Protein AF-A0A951CX70-F1 (afdb_monomer_lite)

Sequence (133 aa):
LAADQRDGHPIRIAAEITNTDETYEAVASGIGICLLAAGNAPIFARGGLTMLPVSDLSPAELVLAWHERRCPPLLETFARFCEQIARDQGSINARAYRPGAHTPASARLPRFAQSSHGTVAALAGVEQSDRSP

Structure (mmCIF, N/CA/C/O backbone):
data_AF-A0A951CX70-F1
#
_entry.id   AF-A0A951CX70-F1
#
loop_
_atom_site.group_PDB
_atom_site.id
_atom_site.type_symbol
_atom_site.label_atom_id
_atom_site.label_alt_id
_atom_site.label_comp_id
_atom_site.label_asym_id
_atom_site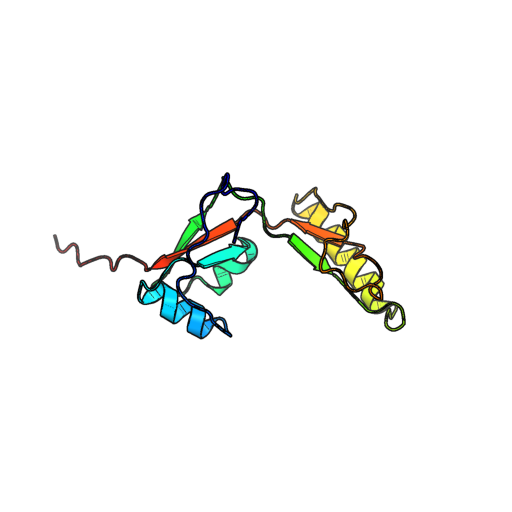.label_entity_id
_atom_site.label_seq_id
_atom_site.pdbx_PDB_ins_code
_atom_site.Cartn_x
_atom_site.Cartn_y
_atom_site.Cartn_z
_atom_site.occupancy
_atom_site.B_iso_or_equiv
_atom_site.auth_seq_id
_atom_site.auth_comp_id
_atom_site.auth_asym_id
_atom_site.auth_atom_id
_atom_site.pdbx_PDB_model_num
ATOM 1 N N . LEU A 1 1 ? -5.842 -8.729 1.049 1.00 76.25 1 LEU A N 1
ATOM 2 C CA . LEU A 1 1 ? -6.451 -8.868 2.398 1.00 76.25 1 LEU A CA 1
ATOM 3 C C . LEU A 1 1 ? -5.724 -9.896 3.285 1.00 76.25 1 LEU A C 1
ATOM 5 O O . LEU A 1 1 ? -6.330 -10.379 4.238 1.00 76.25 1 LEU A O 1
ATOM 9 N N . ALA A 1 2 ? -4.438 -10.189 3.016 1.00 80.81 2 ALA A N 1
ATOM 10 C CA . ALA A 1 2 ? -3.619 -11.096 3.830 1.00 80.81 2 ALA A CA 1
ATOM 11 C C . ALA A 1 2 ? -4.263 -12.473 4.080 1.00 80.81 2 ALA A C 1
ATOM 13 O O . ALA A 1 2 ? -4.373 -12.917 5.216 1.00 80.81 2 ALA A O 1
ATOM 14 N N . ALA A 1 3 ? -4.776 -13.113 3.023 1.00 82.31 3 ALA A N 1
ATOM 15 C CA . ALA A 1 3 ? -5.474 -14.392 3.163 1.00 82.31 3 ALA A CA 1
ATOM 16 C C . ALA A 1 3 ? -4.553 -15.483 3.738 1.00 82.31 3 ALA A C 1
ATOM 18 O O . ALA A 1 3 ? -4.984 -16.248 4.597 1.00 82.31 3 ALA A O 1
ATOM 19 N N . ASP A 1 4 ? -3.283 -15.488 3.326 1.00 82.31 4 ASP A N 1
ATOM 20 C CA . ASP A 1 4 ? -2.294 -16.483 3.750 1.00 82.31 4 ASP A CA 1
ATOM 21 C C . ASP A 1 4 ? -1.900 -16.337 5.230 1.00 82.31 4 ASP A C 1
ATOM 23 O O . ASP A 1 4 ? -1.538 -17.318 5.866 1.00 82.31 4 ASP A O 1
ATOM 27 N N . GLN A 1 5 ? -1.999 -15.129 5.797 1.00 86.44 5 GLN A N 1
ATOM 28 C CA . GLN A 1 5 ? -1.621 -14.808 7.182 1.00 86.44 5 GLN A CA 1
ATOM 29 C C . GLN A 1 5 ? -2.808 -14.861 8.157 1.00 86.44 5 GLN A C 1
ATOM 31 O O . GLN A 1 5 ? -2.710 -14.393 9.287 1.00 86.44 5 GLN A O 1
ATOM 36 N N . ARG A 1 6 ? -3.963 -15.376 7.721 1.00 84.38 6 ARG A N 1
ATOM 37 C CA . ARG A 1 6 ? -5.186 -15.421 8.535 1.00 84.38 6 ARG A CA 1
ATOM 38 C C . ARG A 1 6 ? -5.457 -16.773 9.183 1.00 84.38 6 ARG A C 1
ATOM 40 O O . ARG A 1 6 ? -6.456 -16.868 9.882 1.00 84.38 6 ARG A O 1
ATOM 47 N N . ASP A 1 7 ? -4.653 -17.812 8.962 1.00 86.62 7 ASP A N 1
ATOM 48 C CA . ASP A 1 7 ? -4.850 -19.149 9.559 1.00 86.62 7 ASP A CA 1
ATOM 49 C C . ASP A 1 7 ? -6.296 -19.682 9.435 1.00 86.62 7 ASP A C 1
ATOM 51 O O . ASP A 1 7 ? -6.858 -20.272 10.356 1.00 86.62 7 ASP A O 1
ATOM 55 N N . GLY A 1 8 ? -6.950 -19.415 8.299 1.00 85.75 8 GLY A N 1
ATOM 56 C CA . GLY A 1 8 ? -8.341 -19.812 8.047 1.00 85.75 8 GLY A CA 1
ATOM 57 C C . GLY A 1 8 ? -9.418 -18.891 8.638 1.00 85.75 8 GLY A C 1
ATOM 58 O O . GLY A 1 8 ? -10.605 -19.134 8.414 1.00 85.75 8 GLY A O 1
ATOM 59 N N . HIS A 1 9 ? -9.053 -17.810 9.335 1.00 87.19 9 HIS A N 1
ATOM 60 C CA . HIS A 1 9 ? -10.015 -16.818 9.816 1.00 87.19 9 HIS A CA 1
ATOM 61 C C . HIS A 1 9 ? -10.669 -16.072 8.640 1.00 87.19 9 HIS A C 1
ATOM 63 O O . HIS A 1 9 ? -9.965 -15.525 7.780 1.00 87.19 9 HIS A O 1
ATOM 69 N N . PRO A 1 10 ? -12.013 -15.984 8.603 1.00 85.75 10 PRO A N 1
ATOM 70 C CA . PRO A 1 10 ? -12.719 -15.385 7.482 1.00 85.75 10 PRO A CA 1
ATOM 71 C C . PRO A 1 10 ? -12.401 -13.893 7.340 1.00 85.75 10 PRO A C 1
ATOM 73 O O . PRO A 1 10 ? -12.227 -13.152 8.312 1.00 85.75 10 PRO A O 1
ATOM 76 N N . ILE A 1 11 ? -12.353 -13.442 6.089 1.00 87.62 11 ILE A N 1
ATOM 77 C CA . ILE A 1 11 ? -12.185 -12.033 5.745 1.00 87.62 11 ILE A CA 1
ATOM 78 C C . ILE A 1 11 ? -13.526 -11.321 5.942 1.00 87.62 11 ILE A C 1
ATOM 80 O O . ILE A 1 11 ? -14.560 -11.790 5.473 1.00 87.62 11 ILE A O 1
ATOM 84 N N . ARG A 1 12 ? -13.504 -10.158 6.599 1.00 89.56 12 ARG A N 1
ATOM 85 C CA . ARG A 1 12 ? -14.655 -9.251 6.690 1.00 89.56 12 ARG A CA 1
ATOM 86 C C . ARG A 1 12 ? -14.376 -8.024 5.832 1.00 89.56 12 ARG A C 1
ATOM 88 O O . ARG A 1 12 ? -13.412 -7.308 6.091 1.00 89.56 12 ARG A O 1
ATOM 95 N N . ILE A 1 13 ? -15.195 -7.817 4.807 1.00 91.50 13 ILE A N 1
ATOM 96 C CA . ILE A 1 13 ? -15.099 -6.663 3.909 1.00 91.50 13 ILE A CA 1
ATOM 97 C C . ILE A 1 13 ? -16.002 -5.566 4.472 1.00 91.50 13 ILE A C 1
ATOM 99 O O . ILE A 1 13 ? -17.193 -5.796 4.658 1.00 91.50 13 ILE A O 1
ATOM 103 N N . ALA A 1 14 ? -15.420 -4.408 4.783 1.00 91.19 14 ALA A N 1
ATOM 104 C CA . ALA A 1 14 ? -16.158 -3.266 5.322 1.00 91.19 14 ALA A CA 1
ATOM 105 C C . ALA A 1 14 ? -16.832 -2.437 4.217 1.00 91.19 14 ALA A C 1
ATOM 107 O O . ALA A 1 14 ? -17.979 -2.031 4.365 1.00 91.19 14 ALA A O 1
ATOM 108 N N . ALA A 1 15 ? -16.125 -2.218 3.107 1.00 90.38 15 ALA A N 1
ATOM 109 C CA . ALA A 1 15 ? -16.612 -1.499 1.938 1.00 90.38 15 ALA A CA 1
ATOM 110 C C . ALA A 1 15 ? -15.800 -1.892 0.696 1.00 90.38 15 ALA A C 1
ATOM 112 O O . ALA A 1 15 ? -14.655 -2.339 0.808 1.00 90.38 15 ALA A O 1
ATOM 113 N N . GLU A 1 16 ? -16.392 -1.690 -0.476 1.00 92.25 16 GLU A N 1
ATOM 114 C CA . GLU A 1 16 ? -15.693 -1.665 -1.759 1.00 92.25 16 GLU A CA 1
ATOM 115 C C . GLU A 1 16 ? -15.561 -0.204 -2.192 1.00 92.25 16 GLU A C 1
ATOM 117 O O . GLU A 1 16 ? -16.509 0.568 -2.065 1.00 92.25 16 GLU A O 1
ATOM 122 N N . ILE A 1 17 ? -14.368 0.187 -2.634 1.00 88.12 17 ILE A N 1
ATOM 123 C CA . ILE A 1 17 ? -13.999 1.588 -2.839 1.00 88.12 17 ILE A CA 1
ATOM 124 C C . ILE A 1 17 ? -13.206 1.720 -4.130 1.00 88.12 17 ILE A C 1
ATOM 126 O O . ILE A 1 17 ? -12.404 0.843 -4.454 1.00 88.12 17 ILE A O 1
ATOM 130 N N . THR A 1 18 ? -13.423 2.808 -4.867 1.00 88.62 18 THR A N 1
ATOM 131 C CA . THR A 1 18 ? -12.891 2.942 -6.233 1.00 88.62 18 THR A CA 1
ATOM 132 C C . THR A 1 18 ? -11.678 3.855 -6.327 1.00 88.62 18 THR A C 1
ATOM 134 O O . THR A 1 18 ? -10.920 3.777 -7.296 1.00 88.62 18 THR A O 1
ATOM 137 N N . ASN A 1 19 ? -11.470 4.713 -5.329 1.00 86.81 19 ASN A N 1
ATOM 138 C CA . ASN A 1 19 ? -10.380 5.676 -5.331 1.00 86.81 19 ASN A CA 1
ATOM 139 C C . ASN A 1 19 ? -9.850 6.000 -3.923 1.00 86.81 19 ASN A C 1
ATOM 141 O O . ASN A 1 19 ? -10.392 5.595 -2.891 1.00 86.81 19 ASN A O 1
ATOM 145 N N . THR A 1 20 ? -8.734 6.727 -3.905 1.00 85.19 20 THR A N 1
ATOM 146 C CA . THR A 1 20 ? -8.005 7.114 -2.693 1.00 85.19 20 THR A CA 1
ATOM 147 C C . THR A 1 20 ? -8.805 8.041 -1.781 1.00 85.19 20 THR A C 1
ATOM 149 O O . THR A 1 20 ? -8.729 7.885 -0.564 1.00 85.19 20 THR A O 1
ATOM 152 N N . ASP A 1 21 ? -9.574 8.981 -2.333 1.00 88.88 21 ASP A N 1
ATOM 153 C CA . ASP A 1 21 ? -10.329 9.943 -1.524 1.00 88.88 21 ASP A CA 1
ATOM 154 C C . ASP A 1 21 ? -11.505 9.255 -0.823 1.00 88.88 21 ASP A C 1
ATOM 156 O O . ASP A 1 21 ? -11.664 9.402 0.384 1.00 88.88 21 ASP A O 1
ATOM 160 N N . GLU A 1 22 ? -12.240 8.388 -1.522 1.00 90.38 22 GLU A N 1
ATOM 161 C CA . GLU A 1 22 ? -13.265 7.543 -0.900 1.00 90.38 22 GLU A CA 1
ATOM 162 C C . GLU A 1 22 ? -12.670 6.615 0.172 1.00 90.38 22 GLU A C 1
ATOM 164 O O . GLU A 1 22 ? -13.285 6.390 1.213 1.00 90.38 22 GLU A O 1
ATOM 169 N N . THR A 1 23 ? -11.459 6.089 -0.058 1.00 89.81 23 THR A N 1
ATOM 170 C CA . THR A 1 23 ? -10.746 5.276 0.942 1.00 89.81 23 THR A CA 1
ATOM 171 C C . THR A 1 23 ? -10.456 6.094 2.197 1.00 89.81 23 THR A C 1
ATOM 173 O O . THR A 1 23 ? -10.667 5.609 3.307 1.00 89.81 23 THR A O 1
ATOM 176 N N . TYR A 1 24 ? -9.983 7.331 2.027 1.00 90.12 24 TYR A N 1
ATOM 177 C CA . TYR A 1 24 ? -9.729 8.243 3.135 1.00 90.12 24 TYR A CA 1
ATOM 178 C C . TYR A 1 24 ? -11.016 8.520 3.921 1.00 90.12 24 TYR A C 1
ATOM 180 O O . TYR A 1 24 ? -11.032 8.286 5.128 1.00 90.12 24 TYR A O 1
ATOM 188 N N . GLU A 1 25 ? -12.096 8.926 3.249 1.00 90.56 25 GLU A N 1
ATOM 189 C CA . GLU A 1 25 ? -13.368 9.252 3.905 1.00 90.56 25 GLU A CA 1
ATOM 190 C C . GLU A 1 25 ? -13.942 8.053 4.668 1.00 90.56 25 GLU A C 1
ATOM 192 O O . GLU A 1 25 ? -14.383 8.188 5.812 1.00 90.56 25 GLU A O 1
ATOM 197 N N . ALA A 1 26 ? -13.882 6.853 4.082 1.00 91.69 26 ALA A N 1
ATOM 198 C CA . ALA A 1 26 ? -14.375 5.640 4.723 1.00 91.69 26 ALA A CA 1
ATOM 199 C C . ALA A 1 26 ? -13.592 5.292 5.999 1.00 91.69 26 ALA A C 1
ATOM 201 O O . ALA A 1 26 ? -14.188 4.957 7.026 1.00 91.69 26 ALA A O 1
ATOM 202 N N . VAL A 1 27 ? -12.259 5.377 5.956 1.00 92.88 27 VAL A N 1
ATOM 203 C CA . VAL A 1 27 ? -11.418 5.070 7.121 1.00 92.88 27 VAL A CA 1
ATOM 204 C C . VAL A 1 27 ? -11.540 6.162 8.183 1.00 92.88 27 VAL A C 1
ATOM 206 O O . VAL A 1 27 ? -11.707 5.831 9.354 1.00 92.88 27 VAL A O 1
ATOM 209 N N . ALA A 1 28 ? -11.517 7.442 7.799 1.00 91.44 28 ALA A N 1
ATOM 210 C CA . ALA A 1 28 ? -11.665 8.569 8.722 1.00 91.44 28 ALA A CA 1
ATOM 211 C C . ALA A 1 28 ? -13.033 8.555 9.427 1.00 91.44 28 ALA A C 1
ATOM 213 O O . ALA A 1 28 ? -13.117 8.844 10.617 1.00 91.44 28 ALA A O 1
ATOM 214 N N . SER A 1 29 ? -14.084 8.114 8.728 1.00 90.94 29 SER A N 1
ATOM 215 C CA . SER A 1 29 ? -15.432 7.927 9.286 1.00 90.94 29 SER A CA 1
ATOM 216 C C . SER A 1 29 ? -15.590 6.654 10.130 1.00 90.94 29 SER A C 1
ATOM 218 O O . SER A 1 29 ? -16.686 6.358 10.603 1.00 90.94 29 SER A O 1
ATOM 220 N N . GLY A 1 30 ? -14.530 5.857 10.302 1.00 91.75 30 GLY A N 1
ATOM 221 C CA . GLY A 1 30 ? -14.558 4.643 11.118 1.00 91.75 30 GLY A CA 1
ATOM 222 C C . GLY A 1 30 ? -15.297 3.455 10.490 1.00 91.75 30 GLY A C 1
ATOM 223 O O . GLY A 1 30 ? -15.608 2.499 11.198 1.00 91.75 30 GLY A O 1
ATOM 224 N N . ILE A 1 31 ? -15.558 3.467 9.175 1.00 93.62 31 ILE A N 1
ATOM 225 C CA . ILE A 1 31 ? -16.214 2.348 8.468 1.00 93.62 31 ILE A CA 1
ATOM 226 C C . ILE A 1 31 ? -15.343 1.084 8.529 1.00 93.62 31 ILE A C 1
ATOM 228 O O . ILE A 1 31 ? -15.853 -0.036 8.588 1.00 93.62 31 ILE A O 1
ATOM 232 N N . GLY A 1 32 ? -14.019 1.245 8.546 1.00 92.19 32 GLY A N 1
ATOM 233 C CA . GLY A 1 32 ? -13.088 0.133 8.667 1.00 92.19 32 GLY A CA 1
ATOM 234 C C . GLY A 1 32 ? -11.628 0.567 8.671 1.00 92.19 32 GLY A C 1
ATOM 235 O O . GLY A 1 32 ? -11.301 1.730 8.887 1.00 92.19 32 GLY A O 1
ATOM 236 N N . ILE A 1 33 ? -10.754 -0.407 8.423 1.00 92.00 33 ILE A N 1
ATOM 237 C CA . ILE A 1 33 ? -9.303 -0.225 8.351 1.00 92.00 33 ILE A CA 1
ATOM 238 C C . ILE A 1 33 ? -8.838 -0.452 6.913 1.00 92.00 33 ILE A C 1
ATOM 240 O O . ILE A 1 33 ? -9.366 -1.331 6.227 1.00 92.00 33 ILE A O 1
ATOM 244 N N . CYS A 1 34 ? -7.822 0.284 6.469 1.00 91.50 34 CYS A N 1
ATOM 245 C CA . CYS A 1 34 ? -7.192 0.050 5.171 1.00 91.50 34 CYS A CA 1
ATOM 246 C C . CYS A 1 34 ? -5.764 -0.465 5.371 1.00 91.50 34 CYS A C 1
ATOM 248 O O . CYS A 1 34 ? -4.974 0.157 6.074 1.00 91.50 34 CYS A O 1
ATOM 250 N N . LEU A 1 35 ? -5.428 -1.604 4.759 1.00 90.75 35 LEU A N 1
ATOM 251 C CA . LEU A 1 35 ? -4.053 -2.103 4.695 1.00 90.75 35 LEU A CA 1
ATOM 252 C C . LEU A 1 35 ? -3.412 -1.618 3.396 1.00 90.75 35 LEU A C 1
ATOM 254 O O . LEU A 1 35 ? -3.946 -1.874 2.316 1.00 90.75 35 LEU A O 1
ATOM 258 N N . LEU A 1 36 ? -2.255 -0.969 3.493 1.00 88.19 36 LEU A N 1
ATOM 259 C CA . LEU A 1 36 ? -1.528 -0.434 2.345 1.00 88.19 36 LEU A CA 1
ATOM 260 C C . LEU A 1 36 ? -0.021 -0.677 2.479 1.00 88.19 36 LEU A C 1
ATOM 262 O O . LEU A 1 36 ? 0.513 -0.889 3.569 1.00 88.19 36 LEU A O 1
ATOM 266 N N . ALA A 1 37 ? 0.676 -0.636 1.344 1.00 87.62 37 ALA A N 1
ATOM 267 C CA . ALA A 1 37 ? 2.131 -0.681 1.317 1.00 87.62 37 ALA A CA 1
ATOM 268 C C . ALA A 1 37 ? 2.710 0.486 2.133 1.00 87.62 37 ALA A C 1
ATOM 270 O O . ALA A 1 37 ? 2.279 1.626 1.960 1.00 87.62 37 ALA A O 1
ATOM 271 N N . ALA A 1 38 ? 3.726 0.234 2.963 1.00 86.25 38 ALA A N 1
ATOM 272 C CA . ALA A 1 38 ? 4.336 1.273 3.801 1.00 86.25 38 ALA A CA 1
ATOM 273 C C . ALA A 1 38 ? 4.838 2.490 2.998 1.00 86.25 38 ALA A C 1
ATOM 275 O O . ALA A 1 38 ? 4.730 3.621 3.461 1.00 86.25 38 ALA A O 1
ATOM 276 N N . GLY A 1 39 ? 5.315 2.280 1.764 1.00 82.00 39 GLY A N 1
ATOM 277 C CA . GLY A 1 39 ? 5.742 3.365 0.869 1.00 82.00 39 GLY A CA 1
ATOM 278 C C . GLY A 1 39 ? 4.619 4.330 0.467 1.00 82.00 39 GLY A C 1
ATOM 279 O O . GLY A 1 39 ? 4.898 5.471 0.115 1.00 82.00 39 GLY A O 1
ATOM 280 N N . ASN A 1 40 ? 3.356 3.908 0.577 1.00 86.12 40 ASN A N 1
ATOM 281 C CA . ASN A 1 40 ? 2.198 4.756 0.310 1.00 86.12 40 ASN A CA 1
ATOM 282 C C . ASN A 1 40 ? 1.758 5.547 1.549 1.00 86.12 40 ASN A C 1
ATOM 284 O O . ASN A 1 40 ? 0.969 6.477 1.413 1.00 86.12 40 ASN A O 1
ATOM 288 N N . ALA A 1 41 ? 2.259 5.224 2.748 1.00 86.75 41 ALA A N 1
ATOM 289 C CA . ALA A 1 41 ? 1.818 5.866 3.985 1.00 86.75 41 ALA A CA 1
ATOM 290 C C . ALA A 1 41 ? 1.896 7.404 3.940 1.00 86.75 41 ALA A C 1
ATOM 292 O O . ALA A 1 41 ? 0.905 8.037 4.297 1.00 86.75 41 ALA A O 1
ATOM 293 N N . PRO A 1 42 ? 2.980 8.030 3.433 1.00 84.38 42 PRO A N 1
ATOM 294 C CA . PRO A 1 42 ? 3.063 9.490 3.362 1.00 84.38 42 PRO A CA 1
ATOM 295 C C . PRO A 1 42 ? 2.026 10.128 2.426 1.00 84.38 42 PRO A C 1
ATOM 297 O O . PRO A 1 42 ? 1.643 11.271 2.637 1.00 84.38 42 PRO A O 1
ATOM 300 N N . ILE A 1 43 ? 1.552 9.399 1.409 1.00 82.00 43 ILE A N 1
ATOM 301 C CA . ILE A 1 43 ? 0.530 9.876 0.460 1.00 82.00 43 ILE A CA 1
ATOM 302 C C . ILE A 1 43 ? -0.852 9.904 1.131 1.00 82.00 43 ILE A C 1
ATOM 304 O O . ILE A 1 43 ? -1.677 10.769 0.840 1.00 82.00 43 ILE A O 1
ATOM 308 N N . PHE A 1 44 ? -1.091 8.959 2.042 1.00 76.19 44 PHE A N 1
ATOM 309 C CA . PHE A 1 44 ? -2.350 8.793 2.770 1.00 76.19 44 PHE A CA 1
ATOM 310 C C . PHE A 1 44 ? -2.365 9.484 4.138 1.00 76.19 44 PHE A C 1
ATOM 312 O O . PHE A 1 44 ? -3.427 9.575 4.748 1.00 76.19 44 PHE A O 1
ATOM 319 N N . ALA A 1 45 ? -1.223 9.983 4.616 1.00 72.38 45 ALA A N 1
ATOM 320 C CA . ALA A 1 45 ? -1.086 10.696 5.882 1.00 72.38 45 ALA A CA 1
ATOM 321 C C . ALA A 1 45 ? -1.729 12.093 5.801 1.00 72.38 45 ALA A C 1
ATOM 323 O O . ALA A 1 45 ? -1.058 13.122 5.756 1.00 72.38 45 ALA A O 1
ATOM 324 N N . ARG A 1 46 ? -3.058 12.117 5.743 1.00 75.50 46 ARG A N 1
ATOM 325 C CA . ARG A 1 46 ? -3.903 13.305 5.865 1.00 75.50 46 ARG A CA 1
ATOM 326 C C . ARG A 1 46 ? -4.413 13.385 7.307 1.00 75.50 46 ARG A C 1
ATOM 328 O O . ARG A 1 46 ? -4.545 12.359 7.977 1.00 75.50 46 ARG A O 1
ATOM 335 N N . GLY A 1 47 ? -4.667 14.597 7.804 1.00 76.00 47 GLY A N 1
ATOM 336 C CA . GLY A 1 47 ? -5.197 14.787 9.159 1.00 76.00 47 GLY A CA 1
ATOM 337 C C . GLY A 1 47 ? -6.503 14.012 9.327 1.00 76.00 47 GLY A C 1
ATOM 338 O O . GLY A 1 47 ? -7.372 14.150 8.485 1.00 76.00 47 GLY A O 1
ATOM 339 N N . GLY A 1 48 ? -6.613 13.174 10.359 1.00 82.69 48 GLY A N 1
ATOM 340 C CA . GLY A 1 48 ? -7.769 12.289 10.564 1.00 82.69 48 GLY A CA 1
ATOM 341 C C . GLY A 1 48 ? -7.472 10.799 10.391 1.00 82.69 48 GLY A C 1
ATOM 342 O O . GLY A 1 48 ? -8.321 9.988 10.747 1.00 82.69 48 GLY A O 1
ATOM 343 N N . LEU A 1 49 ? -6.273 10.417 9.927 1.00 90.06 49 LEU A N 1
ATOM 344 C CA . LEU A 1 49 ? -5.815 9.024 9.909 1.00 90.06 49 LEU A CA 1
ATOM 345 C C . LEU A 1 49 ? -4.589 8.802 10.803 1.00 90.06 49 LEU A C 1
ATOM 347 O O . LEU A 1 49 ? -3.682 9.629 10.866 1.00 90.06 49 LEU A O 1
ATOM 351 N N . THR A 1 50 ? -4.534 7.646 11.462 1.00 91.25 50 THR A N 1
ATOM 352 C CA . THR A 1 50 ? -3.340 7.124 12.141 1.00 91.25 50 THR A CA 1
ATOM 353 C C . THR A 1 50 ? -2.768 5.957 11.344 1.00 91.25 50 THR A C 1
ATOM 355 O O . THR A 1 50 ? -3.498 5.032 10.986 1.00 91.25 50 THR A O 1
ATOM 358 N N . MET A 1 51 ? -1.457 5.995 11.084 1.00 90.81 51 MET A N 1
ATOM 359 C CA . MET A 1 51 ? -0.732 4.958 10.345 1.00 90.81 51 MET A CA 1
ATOM 360 C C . MET A 1 51 ? 0.019 4.051 11.323 1.00 90.81 51 MET A C 1
ATOM 362 O O . MET A 1 51 ? 0.979 4.490 11.957 1.00 90.81 51 MET A O 1
ATOM 366 N N . LEU A 1 52 ? -0.396 2.790 11.439 1.00 91.19 52 LEU A N 1
ATOM 367 C CA . LEU A 1 52 ? 0.245 1.802 12.309 1.00 91.19 52 LEU A CA 1
ATOM 368 C C . LEU A 1 52 ? 1.000 0.749 11.488 1.00 91.19 52 LEU A C 1
ATOM 370 O O . LEU A 1 52 ? 0.394 0.122 10.618 1.00 91.19 52 LEU A O 1
ATOM 374 N N . PRO A 1 53 ? 2.298 0.513 11.746 1.00 89.94 53 PRO A N 1
ATOM 375 C CA . PRO A 1 53 ? 3.019 -0.604 11.147 1.00 89.94 53 PRO A CA 1
ATOM 376 C C . PRO A 1 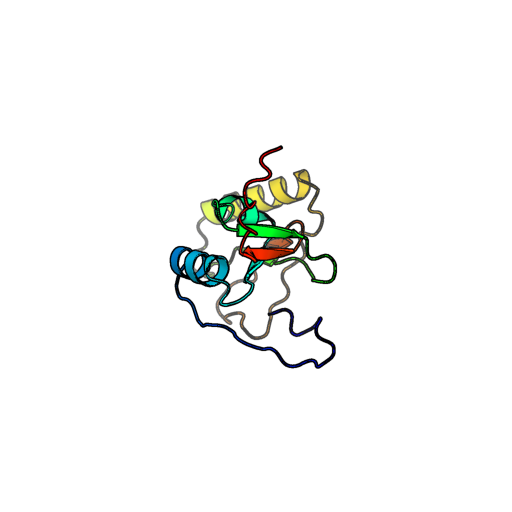53 ? 2.375 -1.948 11.494 1.00 89.94 53 PRO A C 1
ATOM 378 O O . PRO A 1 53 ? 1.968 -2.172 12.632 1.00 89.94 53 PRO A O 1
ATOM 381 N N . VAL A 1 54 ? 2.329 -2.850 10.516 1.00 90.75 54 VAL A N 1
ATOM 382 C CA . VAL A 1 54 ? 1.824 -4.217 10.665 1.00 90.75 54 VAL A CA 1
ATOM 383 C C . VAL A 1 54 ? 2.983 -5.180 10.410 1.00 90.75 54 VAL A C 1
ATOM 385 O O . VAL A 1 54 ? 3.504 -5.243 9.296 1.00 90.75 54 VAL A O 1
ATOM 388 N N . SER A 1 55 ? 3.432 -5.879 11.454 1.00 86.00 55 SER A N 1
ATOM 389 C CA . SER A 1 55 ? 4.665 -6.684 11.449 1.00 86.00 55 SER A CA 1
ATOM 390 C C . SER A 1 55 ? 4.462 -8.157 11.091 1.00 86.00 55 SER A C 1
ATOM 392 O O . SER A 1 55 ? 5.415 -8.824 10.697 1.00 86.00 55 SER A O 1
ATOM 394 N N . ASP A 1 56 ? 3.242 -8.667 11.226 1.00 87.50 56 ASP A N 1
ATOM 395 C CA . ASP A 1 56 ? 2.843 -10.054 10.964 1.00 87.50 56 ASP A CA 1
ATOM 396 C C . ASP A 1 56 ? 2.396 -10.289 9.513 1.00 87.50 56 ASP A C 1
ATOM 398 O O . ASP A 1 56 ? 2.096 -11.416 9.115 1.00 87.50 56 ASP A O 1
ATOM 402 N N . LEU A 1 57 ? 2.400 -9.237 8.691 1.00 85.94 57 LEU A N 1
ATOM 403 C CA . LEU A 1 57 ? 2.104 -9.326 7.271 1.00 85.94 57 LEU A CA 1
ATOM 404 C C . LEU A 1 57 ? 3.370 -9.291 6.431 1.00 85.94 57 LEU A C 1
ATOM 406 O O . LEU A 1 57 ? 4.253 -8.451 6.616 1.00 85.94 57 LEU A O 1
ATOM 410 N N . SER A 1 58 ? 3.405 -10.163 5.424 1.00 79.44 58 SER A N 1
ATOM 411 C CA . SER A 1 58 ? 4.372 -10.028 4.343 1.00 79.44 58 SER A CA 1
ATOM 412 C C . SER A 1 58 ? 4.228 -8.639 3.701 1.00 79.44 58 SER A C 1
ATOM 414 O O . SER A 1 58 ? 3.102 -8.136 3.577 1.00 79.44 58 SER A O 1
ATOM 416 N N . PRO A 1 59 ? 5.335 -7.994 3.304 1.00 78.56 59 PRO A N 1
ATOM 417 C CA . PRO A 1 59 ? 5.251 -6.693 2.662 1.00 78.56 59 PRO A CA 1
ATOM 418 C C . PRO A 1 59 ? 4.493 -6.755 1.334 1.00 78.56 59 PRO A C 1
ATOM 420 O O . PRO A 1 59 ? 4.402 -7.802 0.693 1.00 78.56 59 PRO A O 1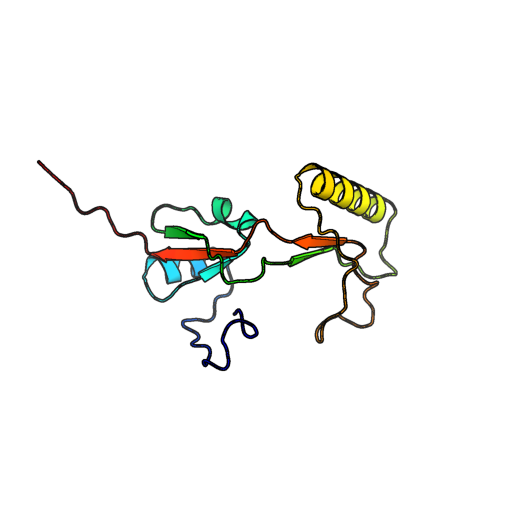
ATOM 423 N N . ALA A 1 60 ? 3.986 -5.607 0.895 1.00 78.44 60 ALA A N 1
ATOM 424 C CA . ALA A 1 60 ? 3.404 -5.486 -0.432 1.00 78.44 60 ALA A CA 1
ATOM 425 C C . ALA A 1 60 ? 4.501 -5.561 -1.505 1.00 78.44 60 ALA A C 1
ATOM 427 O O . ALA A 1 60 ? 5.568 -4.966 -1.354 1.00 78.44 60 ALA A O 1
ATOM 428 N N . GLU A 1 61 ? 4.222 -6.246 -2.611 1.00 78.00 61 GLU A N 1
ATOM 429 C CA . GLU A 1 61 ? 5.139 -6.336 -3.748 1.00 78.00 61 GLU A CA 1
ATOM 430 C C . GLU A 1 61 ? 4.694 -5.406 -4.885 1.00 78.00 61 GLU A C 1
ATOM 432 O O . GLU A 1 61 ? 3.528 -5.391 -5.280 1.00 78.00 61 GLU A O 1
ATOM 437 N N . LEU A 1 62 ? 5.639 -4.642 -5.434 1.00 77.75 62 LEU A N 1
ATOM 438 C CA . LEU A 1 62 ? 5.475 -3.838 -6.642 1.00 77.75 62 LEU A CA 1
ATOM 439 C C . LEU A 1 62 ? 6.226 -4.502 -7.793 1.00 77.75 62 LEU A C 1
ATOM 441 O O . LEU A 1 62 ? 7.395 -4.850 -7.649 1.00 77.75 62 LEU A O 1
ATOM 445 N N . VAL A 1 63 ? 5.584 -4.628 -8.953 1.00 79.19 63 VAL A N 1
ATOM 446 C CA . VAL A 1 63 ? 6.193 -5.235 -10.142 1.00 79.19 63 VAL A CA 1
ATOM 447 C C . VAL A 1 63 ? 6.129 -4.292 -11.334 1.00 79.19 63 VAL A C 1
ATOM 449 O O . VAL A 1 63 ? 5.124 -3.617 -11.552 1.00 79.19 63 VAL A O 1
ATOM 452 N N . LEU A 1 64 ? 7.190 -4.280 -12.140 1.00 78.25 64 LEU A N 1
ATOM 453 C CA . LEU A 1 64 ? 7.170 -3.633 -13.450 1.00 78.25 64 LEU A CA 1
ATOM 454 C C . LEU A 1 64 ? 6.801 -4.672 -14.511 1.00 78.25 64 LEU A C 1
ATOM 456 O O . LEU A 1 64 ? 7.572 -5.593 -14.774 1.00 78.25 64 LEU A O 1
ATOM 460 N N . ALA A 1 65 ? 5.630 -4.518 -15.126 1.00 79.31 65 ALA A N 1
ATOM 461 C CA . ALA A 1 65 ? 5.134 -5.415 -16.164 1.00 79.31 65 ALA A CA 1
ATOM 462 C C . ALA A 1 65 ? 4.856 -4.648 -17.459 1.00 79.31 65 ALA A C 1
ATOM 464 O O . ALA A 1 65 ? 4.311 -3.545 -17.442 1.00 79.31 65 ALA A O 1
ATOM 465 N N . TRP A 1 66 ? 5.208 -5.244 -18.596 1.00 77.62 66 TRP A N 1
ATOM 466 C CA . TRP A 1 66 ? 4.936 -4.674 -19.911 1.00 77.62 66 TRP A CA 1
ATOM 467 C C . TRP A 1 66 ? 4.684 -5.756 -20.955 1.00 77.62 66 TRP A C 1
ATOM 469 O O . TRP A 1 66 ? 5.110 -6.906 -20.824 1.00 77.62 66 TRP A O 1
ATOM 479 N N . HIS A 1 67 ? 3.967 -5.380 -22.016 1.00 76.81 67 HIS A N 1
ATOM 480 C CA . HIS A 1 67 ? 3.703 -6.282 -23.130 1.00 76.81 67 HIS A CA 1
ATOM 481 C C . HIS A 1 67 ? 4.996 -6.502 -23.932 1.00 76.81 67 HIS A C 1
ATOM 483 O O . HIS A 1 67 ? 5.663 -5.543 -24.311 1.00 76.81 67 HIS A O 1
ATOM 489 N N . GLU A 1 68 ? 5.302 -7.753 -24.289 1.00 70.19 68 GLU A N 1
ATOM 490 C CA . GLU A 1 68 ? 6.535 -8.131 -25.005 1.00 70.19 68 GLU A CA 1
ATOM 491 C C . GLU A 1 68 ? 6.805 -7.298 -26.263 1.00 70.19 68 GLU A C 1
ATOM 493 O O . GLU A 1 68 ? 7.873 -6.719 -26.431 1.00 70.19 68 GLU A O 1
ATOM 498 N N . ARG A 1 69 ? 5.794 -7.179 -27.127 1.00 73.75 69 ARG A N 1
ATOM 499 C CA . ARG A 1 69 ? 5.833 -6.380 -28.364 1.00 73.75 69 ARG A CA 1
ATOM 500 C C . ARG A 1 69 ? 5.940 -4.857 -28.160 1.00 73.75 69 ARG A C 1
ATOM 502 O O . ARG A 1 69 ? 6.034 -4.127 -29.139 1.00 73.75 69 ARG A O 1
ATOM 509 N N . ARG A 1 70 ? 5.897 -4.361 -26.919 1.00 73.81 70 ARG A N 1
ATOM 510 C CA . ARG A 1 70 ? 6.010 -2.939 -26.546 1.00 73.81 70 ARG A CA 1
ATOM 511 C C . ARG A 1 70 ? 7.069 -2.756 -25.455 1.00 73.81 70 ARG A C 1
ATOM 513 O O . ARG A 1 70 ? 6.818 -2.131 -24.431 1.00 73.81 70 ARG A O 1
ATOM 520 N N . CYS A 1 71 ? 8.260 -3.297 -25.693 1.00 71.06 71 CYS A N 1
ATOM 521 C CA . CYS A 1 71 ? 9.432 -3.101 -24.841 1.00 71.06 71 CYS A CA 1
ATOM 522 C C . CYS A 1 71 ? 10.441 -2.156 -25.522 1.00 71.06 71 CYS A C 1
ATOM 524 O O . CYS A 1 71 ? 11.434 -2.624 -26.079 1.00 71.06 71 CYS A O 1
ATOM 526 N N . PRO A 1 72 ? 10.192 -0.833 -25.554 1.00 77.12 72 PRO A N 1
ATOM 527 C CA . PRO A 1 72 ? 11.163 0.108 -26.099 1.00 77.12 72 PRO A CA 1
ATOM 528 C C . PRO A 1 72 ? 12.434 0.132 -25.225 1.00 77.12 72 PRO A C 1
ATOM 530 O O . PRO A 1 72 ? 12.332 -0.055 -24.011 1.00 77.12 72 PRO A O 1
ATOM 533 N N . PRO A 1 73 ? 13.620 0.441 -25.785 1.00 82.88 73 PRO A N 1
ATOM 534 C CA . PRO A 1 73 ? 14.885 0.488 -25.036 1.00 82.88 73 PRO A CA 1
ATOM 535 C C . PRO A 1 73 ? 14.864 1.369 -23.774 1.00 82.88 73 PRO A C 1
ATOM 537 O O . PRO A 1 73 ? 15.573 1.099 -22.804 1.00 82.88 73 PRO A O 1
ATOM 540 N N . LEU A 1 74 ? 14.029 2.415 -23.759 1.00 86.62 74 LEU A N 1
ATOM 541 C CA . LEU A 1 74 ? 13.836 3.279 -22.594 1.00 86.62 74 LEU A CA 1
ATOM 542 C C . LEU A 1 74 ? 13.282 2.513 -21.384 1.00 86.62 74 LEU A C 1
ATOM 544 O O . LEU A 1 74 ? 13.712 2.761 -20.262 1.00 86.62 74 LEU A O 1
ATOM 548 N N . LEU A 1 75 ? 12.365 1.569 -21.605 1.00 83.69 75 LEU A N 1
ATOM 549 C CA . LEU A 1 75 ? 11.736 0.806 -20.530 1.00 83.69 75 LEU A CA 1
ATOM 550 C C . LEU A 1 75 ? 12.723 -0.165 -19.874 1.00 83.69 75 LEU A C 1
ATOM 552 O O . LEU A 1 75 ? 12.717 -0.316 -18.656 1.00 83.69 75 LEU A O 1
ATOM 556 N N . GLU A 1 76 ? 13.623 -0.762 -20.660 1.00 81.62 76 GLU A N 1
ATOM 557 C CA . GLU A 1 76 ? 14.711 -1.575 -20.110 1.00 81.62 76 GLU A CA 1
ATOM 558 C C . GLU A 1 76 ? 15.683 -0.734 -19.282 1.00 81.62 76 GLU A C 1
ATOM 560 O O . GLU A 1 76 ? 16.117 -1.156 -18.214 1.00 81.62 76 GLU A O 1
ATOM 565 N N . THR A 1 77 ? 16.022 0.465 -19.759 1.00 88.12 77 THR A N 1
ATOM 566 C CA . THR A 1 77 ? 16.876 1.395 -19.012 1.00 88.12 77 THR A CA 1
ATOM 567 C C . THR A 1 77 ? 16.217 1.829 -17.708 1.00 88.12 77 THR A C 1
ATOM 569 O O . THR A 1 77 ? 16.867 1.806 -16.667 1.00 88.12 77 THR A O 1
ATOM 572 N N . PHE A 1 78 ? 14.926 2.157 -17.743 1.00 86.06 78 PHE A N 1
ATOM 573 C CA . PHE A 1 78 ? 14.154 2.480 -16.549 1.00 86.06 78 PHE A CA 1
ATOM 574 C C . PHE A 1 78 ? 14.145 1.316 -15.547 1.00 86.06 78 PHE A C 1
ATOM 576 O O . PHE A 1 78 ? 14.494 1.517 -14.388 1.00 86.06 78 PHE A O 1
ATOM 583 N N . ALA A 1 79 ? 13.850 0.091 -16.000 1.00 84.25 79 ALA A N 1
ATOM 584 C CA . ALA A 1 79 ? 13.861 -1.096 -15.145 1.00 84.25 79 ALA A CA 1
ATOM 585 C C . ALA A 1 79 ? 15.234 -1.330 -14.490 1.00 84.25 79 ALA A C 1
ATOM 587 O O . ALA A 1 79 ? 15.301 -1.568 -13.285 1.00 84.25 79 ALA A O 1
ATOM 588 N N . ARG A 1 80 ? 16.332 -1.170 -15.245 1.00 83.94 80 ARG A N 1
ATOM 589 C CA . ARG A 1 80 ? 17.699 -1.260 -14.702 1.00 83.94 80 ARG A CA 1
ATOM 590 C C . ARG A 1 80 ? 17.970 -0.223 -13.609 1.00 83.94 80 ARG A C 1
ATOM 592 O O . ARG A 1 80 ? 18.594 -0.558 -12.605 1.00 83.94 80 ARG A O 1
ATOM 599 N N . PHE A 1 81 ? 17.508 1.017 -13.779 1.00 88.56 81 PHE A N 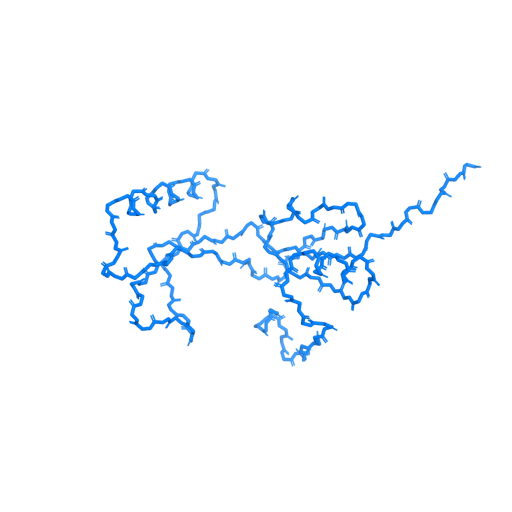1
ATOM 600 C CA . PHE A 1 81 ? 17.659 2.044 -12.744 1.00 88.56 81 PHE A CA 1
ATOM 601 C C . PHE A 1 81 ? 16.823 1.737 -11.501 1.00 88.56 81 PHE A C 1
ATOM 603 O O . PHE A 1 81 ? 17.331 1.874 -10.391 1.00 88.56 81 PHE A O 1
ATOM 610 N N . CYS A 1 82 ? 15.584 1.264 -11.662 1.00 83.75 82 CYS A N 1
ATOM 611 C CA . CYS A 1 82 ? 14.766 0.815 -10.534 1.00 83.75 82 CYS A CA 1
ATOM 612 C C . CYS A 1 82 ? 15.453 -0.315 -9.750 1.00 83.75 82 CYS A C 1
ATOM 614 O O . CYS A 1 82 ? 15.542 -0.245 -8.527 1.00 83.75 82 CYS A O 1
ATOM 616 N N . GLU A 1 83 ? 16.004 -1.312 -10.449 1.00 79.50 83 GLU A N 1
ATOM 617 C CA . GLU A 1 83 ? 16.767 -2.415 -9.848 1.00 79.50 83 GLU A CA 1
ATOM 618 C C . GLU A 1 83 ? 18.012 -1.939 -9.089 1.00 79.50 83 GLU A C 1
ATOM 620 O O . GLU A 1 83 ? 18.402 -2.544 -8.088 1.00 79.50 83 GLU A O 1
ATOM 625 N N . GLN A 1 84 ? 18.680 -0.896 -9.580 1.00 83.38 84 GLN A N 1
ATOM 626 C CA . GLN A 1 84 ? 19.841 -0.311 -8.917 1.00 83.38 84 GLN A CA 1
ATOM 627 C C . GLN A 1 84 ? 19.429 0.442 -7.647 1.00 83.38 84 GLN A C 1
ATOM 629 O O . GLN A 1 84 ? 19.928 0.130 -6.572 1.00 83.38 84 GLN A O 1
ATOM 634 N N . ILE A 1 85 ? 18.453 1.348 -7.746 1.00 84.69 85 ILE A N 1
ATOM 635 C CA . ILE A 1 85 ? 17.971 2.142 -6.606 1.00 84.69 85 ILE A CA 1
ATOM 636 C C . ILE A 1 85 ? 17.425 1.238 -5.494 1.00 84.69 85 ILE A C 1
ATOM 638 O O . ILE A 1 85 ? 17.686 1.477 -4.318 1.00 84.69 85 ILE A O 1
ATOM 642 N N . ALA A 1 86 ? 16.694 0.178 -5.844 1.00 76.44 86 ALA A N 1
ATOM 643 C CA . ALA A 1 86 ? 16.150 -0.744 -4.852 1.00 76.44 86 ALA A CA 1
ATOM 644 C C . ALA A 1 86 ? 17.237 -1.529 -4.104 1.00 76.44 86 ALA A C 1
ATOM 646 O O . ALA A 1 86 ? 17.104 -1.751 -2.899 1.00 76.44 86 ALA A O 1
ATOM 647 N N . ARG A 1 87 ? 18.328 -1.901 -4.792 1.00 73.38 87 ARG A N 1
ATOM 648 C CA . ARG A 1 87 ? 19.514 -2.484 -4.147 1.00 73.38 87 ARG A CA 1
ATOM 649 C C . ARG A 1 87 ? 20.181 -1.482 -3.207 1.00 73.38 87 ARG A C 1
ATOM 651 O O . ARG A 1 87 ? 20.494 -1.845 -2.076 1.00 73.38 87 ARG A O 1
ATOM 658 N N . ASP A 1 88 ? 20.342 -0.239 -3.651 1.00 77.69 88 ASP A N 1
ATOM 659 C CA . ASP A 1 88 ? 21.033 0.812 -2.897 1.00 77.69 88 ASP A CA 1
ATOM 660 C C . ASP A 1 88 ? 20.266 1.233 -1.630 1.00 77.69 88 ASP A C 1
ATOM 662 O O . AS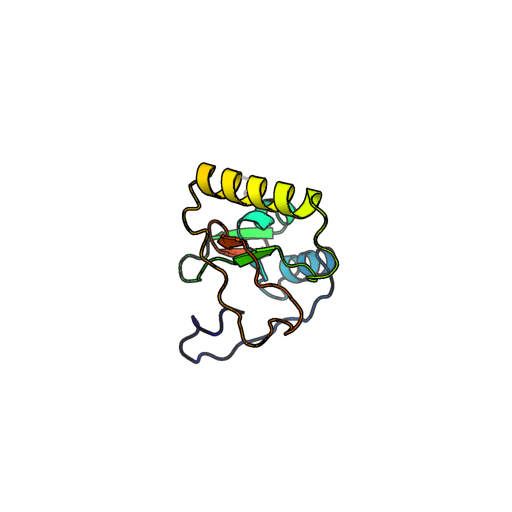P A 1 88 ? 20.874 1.543 -0.609 1.00 77.69 88 ASP A O 1
ATOM 666 N N . GLN A 1 89 ? 18.930 1.184 -1.651 1.00 70.12 89 GLN A N 1
ATOM 667 C CA . GLN A 1 89 ? 18.082 1.473 -0.485 1.00 70.12 89 GLN A CA 1
ATOM 668 C C . GLN A 1 89 ? 18.059 0.347 0.567 1.00 70.12 89 GLN A C 1
ATOM 670 O O . GLN A 1 89 ? 17.330 0.445 1.551 1.00 70.12 89 GLN A O 1
ATOM 675 N N . GLY A 1 90 ? 18.825 -0.734 0.383 1.00 58.41 90 GLY A N 1
ATOM 676 C CA . GLY A 1 90 ? 18.849 -1.863 1.317 1.00 58.41 90 GLY A CA 1
ATOM 677 C C . GLY A 1 90 ? 17.625 -2.782 1.223 1.00 58.41 90 GLY A C 1
ATOM 678 O O . GLY A 1 90 ? 17.508 -3.718 2.013 1.00 58.41 90 GLY A O 1
ATOM 679 N N . SER A 1 91 ? 16.744 -2.590 0.230 1.00 57.38 91 SER A N 1
ATOM 680 C CA . SER A 1 91 ? 15.695 -3.556 -0.122 1.00 57.38 91 SER A CA 1
ATOM 681 C C . SER A 1 91 ? 16.314 -4.674 -0.965 1.00 57.38 91 SER A C 1
ATOM 683 O O . SER A 1 91 ? 16.085 -4.829 -2.165 1.00 57.38 91 SER A O 1
ATOM 685 N N . ILE A 1 92 ? 17.175 -5.465 -0.328 1.00 46.59 92 ILE A N 1
ATOM 686 C CA . ILE A 1 92 ? 17.786 -6.665 -0.905 1.00 46.59 92 ILE A CA 1
ATOM 687 C C . ILE A 1 92 ? 16.762 -7.798 -0.950 1.00 46.59 92 ILE A C 1
ATOM 689 O O . ILE A 1 92 ? 16.901 -8.799 -0.266 1.00 46.59 92 ILE A O 1
ATOM 693 N N . ASN A 1 93 ? 15.717 -7.630 -1.756 1.00 49.91 93 ASN A N 1
ATOM 694 C CA . ASN A 1 93 ? 14.870 -8.716 -2.242 1.00 49.91 93 ASN A CA 1
ATOM 695 C C . ASN A 1 93 ? 14.300 -8.346 -3.617 1.00 49.91 93 ASN A C 1
ATOM 697 O O . ASN A 1 93 ? 13.100 -8.444 -3.857 1.00 49.91 93 ASN A O 1
ATOM 701 N N . ALA A 1 94 ? 15.173 -7.946 -4.549 1.00 52.47 94 ALA A N 1
ATOM 702 C CA . ALA A 1 94 ? 14.869 -8.046 -5.973 1.00 52.47 94 ALA A CA 1
ATOM 703 C C . ALA A 1 94 ? 14.798 -9.540 -6.328 1.00 52.47 94 ALA A C 1
ATOM 705 O O . ALA A 1 94 ? 15.769 -10.149 -6.778 1.00 52.47 94 ALA A O 1
ATOM 706 N N . ARG A 1 95 ? 13.671 -10.179 -6.014 1.00 54.50 95 ARG A N 1
ATOM 707 C CA . ARG A 1 95 ? 13.445 -11.579 -6.360 1.00 54.50 95 ARG A CA 1
ATOM 708 C C . ARG A 1 95 ? 13.019 -11.634 -7.820 1.00 54.50 95 ARG A C 1
ATOM 710 O O . ARG A 1 95 ? 12.229 -10.806 -8.270 1.00 54.50 95 ARG A O 1
ATOM 717 N N . ALA A 1 96 ? 13.501 -12.639 -8.549 1.00 53.50 96 ALA A N 1
ATOM 718 C CA . ALA A 1 96 ? 12.896 -12.986 -9.827 1.00 53.50 96 ALA A CA 1
ATOM 719 C C . ALA A 1 96 ? 11.398 -13.215 -9.591 1.00 53.50 96 ALA A C 1
ATOM 721 O O . ALA A 1 96 ? 11.019 -14.066 -8.777 1.00 53.50 96 ALA A O 1
ATOM 722 N N . TYR A 1 97 ? 10.567 -12.417 -10.256 1.00 54.16 97 TYR A N 1
ATOM 723 C CA . TYR A 1 97 ? 9.123 -12.502 -10.130 1.00 54.16 97 TYR A CA 1
ATOM 724 C C . TYR A 1 97 ? 8.654 -13.930 -10.418 1.00 54.16 97 TYR A C 1
ATOM 726 O O . TYR A 1 97 ? 8.980 -14.506 -11.461 1.00 54.16 97 TYR A O 1
ATOM 734 N N . ARG A 1 98 ? 7.883 -14.504 -9.490 1.00 55.69 98 ARG A N 1
ATOM 735 C CA . ARG A 1 98 ? 7.186 -15.771 -9.715 1.00 55.69 98 ARG A CA 1
ATOM 736 C C . ARG A 1 98 ? 5.757 -15.453 -10.148 1.00 55.69 98 ARG A C 1
ATOM 738 O O . ARG A 1 98 ? 5.066 -14.754 -9.412 1.00 55.69 98 ARG A O 1
ATOM 745 N N . PRO A 1 99 ? 5.307 -15.935 -11.316 1.00 54.81 99 PRO A N 1
ATOM 746 C CA . PRO A 1 99 ? 3.944 -15.694 -11.759 1.00 54.81 99 PRO A CA 1
ATOM 747 C C . PRO A 1 99 ? 2.946 -16.293 -10.766 1.00 54.81 99 PRO A C 1
ATOM 749 O O . PRO A 1 99 ? 3.074 -17.451 -10.365 1.00 54.81 99 PRO A O 1
ATOM 752 N N . GLY A 1 100 ? 1.974 -15.479 -10.361 1.00 57.56 100 GLY A N 1
ATOM 753 C CA . GLY A 1 100 ? 0.823 -15.904 -9.572 1.00 57.56 100 GLY A CA 1
ATOM 754 C C . GLY A 1 100 ? -0.344 -16.301 -10.477 1.00 57.56 100 GLY A C 1
ATOM 755 O O . GLY A 1 100 ? -0.291 -16.137 -11.694 1.00 57.56 100 GLY A O 1
ATOM 756 N N . ALA A 1 101 ? -1.443 -16.770 -9.884 1.00 52.78 101 ALA A N 1
ATOM 757 C CA . ALA A 1 101 ? -2.628 -17.232 -10.620 1.00 52.78 101 ALA A CA 1
ATOM 758 C C . ALA A 1 101 ? -3.275 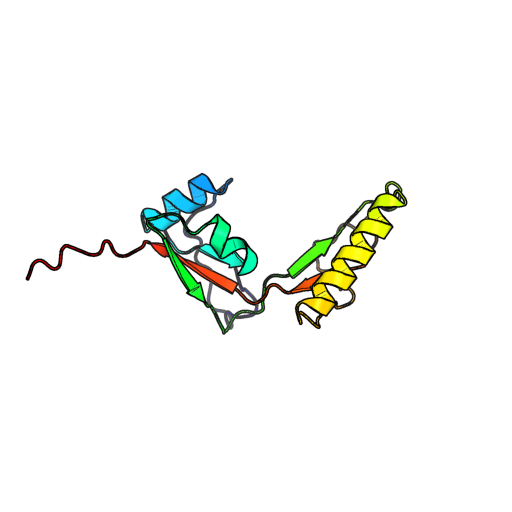-16.166 -11.538 1.00 52.78 101 ALA A C 1
ATOM 760 O O . ALA A 1 101 ? -4.073 -16.508 -12.407 1.00 52.78 101 ALA A O 1
ATOM 761 N N . HIS A 1 102 ? -2.931 -14.884 -11.364 1.00 55.09 102 HIS A N 1
ATOM 762 C CA . HIS A 1 102 ? -3.498 -13.751 -12.104 1.00 55.09 102 HIS A CA 1
ATOM 763 C C . HIS A 1 102 ? -2.513 -13.093 -13.087 1.00 55.09 102 HIS A C 1
ATOM 765 O O . HIS A 1 102 ? -2.807 -12.026 -13.624 1.00 55.09 102 HIS A O 1
ATOM 771 N N . THR A 1 103 ? -1.339 -13.686 -13.330 1.00 55.56 103 THR A N 1
ATOM 772 C CA . THR A 1 103 ? -0.381 -13.148 -14.306 1.00 55.56 103 THR A CA 1
ATOM 773 C C . THR A 1 103 ? -0.897 -13.378 -15.736 1.00 55.56 103 THR A C 1
ATOM 775 O O . THR A 1 103 ? -1.102 -14.529 -16.123 1.00 55.56 103 THR A O 1
ATOM 778 N N . PRO A 1 104 ? -1.093 -12.331 -16.561 1.00 56.94 104 PRO A N 1
ATOM 779 C CA . PRO A 1 104 ? -1.547 -12.516 -17.936 1.00 56.94 104 PRO A CA 1
ATOM 780 C C . PRO A 1 104 ? -0.490 -13.248 -18.776 1.00 56.94 104 PRO A C 1
ATOM 782 O O . PRO A 1 104 ? 0.673 -12.852 -18.803 1.00 56.94 104 PRO A O 1
ATOM 785 N N . ALA A 1 105 ? -0.908 -14.285 -19.511 1.00 56.72 105 ALA A N 1
ATOM 786 C CA . ALA A 1 105 ? -0.028 -15.187 -20.270 1.00 56.72 105 ALA A CA 1
ATOM 787 C C . ALA A 1 105 ? 0.826 -14.504 -21.363 1.00 56.72 105 ALA A C 1
ATOM 789 O O . ALA A 1 105 ? 1.814 -15.074 -21.813 1.00 56.72 105 ALA A O 1
ATOM 790 N N . SER A 1 106 ? 0.458 -13.291 -21.796 1.00 53.19 106 SER A N 1
ATOM 791 C CA . SER A 1 106 ? 1.187 -12.492 -22.795 1.00 53.19 106 SER A CA 1
ATOM 792 C C . SER A 1 106 ? 2.146 -11.454 -22.197 1.00 53.19 106 SER A C 1
ATOM 794 O O . SER A 1 106 ? 2.778 -10.698 -22.942 1.00 53.19 106 SER A O 1
ATOM 796 N N . ALA A 1 107 ? 2.210 -11.337 -20.869 1.00 53.41 107 ALA A N 1
ATOM 797 C CA . ALA A 1 107 ? 3.195 -10.489 -20.215 1.00 53.41 107 ALA A CA 1
ATOM 798 C C . ALA A 1 107 ? 4.531 -11.232 -20.173 1.00 53.41 107 ALA A C 1
ATOM 800 O O . ALA A 1 107 ? 4.599 -12.365 -19.693 1.00 53.41 107 ALA A O 1
ATOM 801 N N . ARG A 1 108 ? 5.617 -10.586 -20.617 1.00 54.19 108 ARG A N 1
ATOM 802 C CA . ARG A 1 108 ? 6.937 -11.065 -20.196 1.00 54.19 108 ARG A CA 1
ATOM 803 C C . ARG A 1 108 ? 7.003 -10.882 -18.691 1.00 54.19 108 ARG A C 1
ATOM 805 O O . ARG A 1 108 ? 6.614 -9.824 -18.194 1.00 54.19 108 ARG A O 1
ATOM 812 N N . LEU A 1 109 ? 7.470 -11.911 -17.990 1.00 52.44 109 LEU A N 1
ATOM 813 C CA . LEU A 1 109 ? 7.600 -11.876 -16.539 1.00 52.44 109 LEU A CA 1
ATOM 814 C C . LEU A 1 109 ? 8.371 -10.607 -16.128 1.00 52.44 109 LEU A C 1
ATOM 816 O O . LEU A 1 109 ? 9.412 -10.326 -16.734 1.00 52.44 109 LEU A O 1
ATOM 820 N N . PRO A 1 110 ? 7.869 -9.838 -15.144 1.00 51.62 110 PRO A N 1
ATOM 821 C CA . PRO A 1 110 ? 8.588 -8.731 -14.542 1.00 51.62 110 PRO A CA 1
ATOM 822 C C . PRO A 1 110 ? 10.038 -9.120 -14.285 1.00 51.62 110 PRO A C 1
ATOM 824 O O . PRO A 1 110 ? 10.315 -10.108 -13.604 1.00 51.62 110 PRO A O 1
ATOM 827 N N . ARG A 1 111 ? 10.979 -8.341 -14.821 1.00 54.91 111 ARG A N 1
ATOM 828 C CA . ARG A 1 111 ? 12.396 -8.503 -14.457 1.00 54.91 111 ARG A CA 1
ATOM 829 C C . ARG A 1 111 ? 12.645 -8.104 -13.000 1.00 54.91 111 ARG A C 1
ATOM 831 O O . ARG A 1 111 ? 13.641 -8.518 -12.420 1.00 54.91 111 ARG A O 1
ATOM 838 N N . PHE A 1 112 ? 11.701 -7.370 -12.410 1.00 54.88 112 PHE A N 1
ATOM 839 C CA . PHE A 1 112 ? 11.852 -6.745 -11.114 1.00 54.88 112 PHE A CA 1
ATOM 840 C C . PHE A 1 112 ? 10.556 -6.797 -10.294 1.00 54.88 112 PHE A C 1
ATOM 842 O O . PHE A 1 112 ? 9.499 -6.347 -10.751 1.00 54.88 112 PHE A O 1
ATOM 849 N N . ALA A 1 113 ? 10.673 -7.334 -9.080 1.00 58.12 113 ALA A N 1
ATOM 850 C CA . ALA A 1 113 ? 9.703 -7.209 -8.003 1.00 58.12 113 ALA A CA 1
ATOM 851 C C . ALA A 1 113 ? 10.391 -6.509 -6.823 1.00 58.12 113 ALA A C 1
ATOM 853 O O . ALA A 1 113 ? 11.474 -6.927 -6.408 1.00 58.12 113 ALA A O 1
ATOM 854 N N . GLN A 1 114 ? 9.779 -5.448 -6.305 1.00 65.44 114 GLN A N 1
ATOM 855 C CA . GLN A 1 114 ? 10.235 -4.740 -5.116 1.00 65.44 114 GLN A CA 1
ATOM 856 C C . GLN A 1 114 ? 9.291 -5.031 -3.960 1.00 65.44 114 GLN A C 1
ATOM 858 O O . GLN A 1 114 ? 8.104 -4.726 -4.033 1.00 65.44 114 GLN A O 1
ATOM 863 N N . SER A 1 115 ? 9.838 -5.552 -2.869 1.00 63.56 115 SER A N 1
ATOM 864 C CA . SER A 1 115 ? 9.145 -5.570 -1.586 1.00 63.56 115 SER A CA 1
ATOM 865 C C . SER A 1 115 ? 9.117 -4.154 -1.010 1.00 63.56 115 SER A C 1
ATOM 867 O O . SER A 1 115 ? 10.162 -3.501 -0.903 1.00 63.56 115 SER A O 1
ATOM 869 N N . SER A 1 116 ? 7.943 -3.677 -0.597 1.00 65.62 116 SER A N 1
ATOM 870 C CA . SER A 1 116 ? 7.845 -2.494 0.255 1.00 65.62 116 SER A CA 1
ATOM 871 C C . SER A 1 116 ? 8.571 -2.749 1.582 1.00 65.62 116 SER A C 1
ATOM 873 O O . SER A 1 116 ? 8.786 -3.895 1.980 1.00 65.62 116 SER A O 1
ATOM 875 N N . HIS A 1 117 ? 8.918 -1.684 2.308 1.00 68.75 117 HIS A N 1
ATOM 876 C CA . HIS A 1 117 ? 9.520 -1.757 3.650 1.00 68.75 117 HIS A CA 1
ATOM 877 C C . HIS A 1 117 ? 8.558 -2.301 4.736 1.00 68.75 117 HIS A C 1
ATOM 879 O O . HIS A 1 117 ? 8.792 -2.108 5.924 1.00 68.75 117 HIS A O 1
ATOM 885 N N . GLY A 1 118 ? 7.454 -2.943 4.343 1.00 81.00 118 GLY A N 1
ATOM 886 C CA . GLY A 1 118 ? 6.407 -3.444 5.230 1.00 81.00 118 GLY A CA 1
ATOM 887 C C . GLY A 1 118 ? 5.003 -3.044 4.785 1.00 81.00 118 GLY A C 1
ATOM 888 O O . GLY A 1 118 ? 4.802 -2.433 3.724 1.00 81.00 118 GLY A O 1
ATOM 889 N N . THR A 1 119 ? 4.039 -3.386 5.631 1.00 86.50 119 THR A N 1
ATOM 890 C CA . THR A 1 119 ? 2.619 -3.051 5.497 1.00 86.50 119 THR A CA 1
ATOM 891 C C . THR A 1 119 ? 2.228 -2.113 6.634 1.00 86.50 119 THR A C 1
ATOM 893 O O . THR A 1 119 ? 2.735 -2.237 7.748 1.00 86.50 119 THR A O 1
ATOM 896 N N . VAL A 1 120 ? 1.340 -1.160 6.361 1.00 86.81 120 VAL A N 1
ATOM 897 C CA . VAL A 1 120 ? 0.767 -0.278 7.383 1.00 86.81 120 VAL A CA 1
ATOM 898 C C . VAL A 1 120 ? -0.756 -0.348 7.341 1.00 86.81 120 VAL A C 1
ATOM 900 O O . VAL A 1 120 ? -1.354 -0.512 6.275 1.00 86.81 120 VAL A O 1
ATOM 903 N N . ALA A 1 121 ? -1.376 -0.214 8.506 1.00 91.00 121 ALA A N 1
ATOM 904 C CA . ALA A 1 121 ? -2.805 -0.038 8.671 1.00 91.00 121 ALA A CA 1
ATOM 905 C C . ALA A 1 121 ? -3.114 1.453 8.830 1.00 91.00 121 ALA A C 1
ATOM 907 O O . ALA A 1 121 ? -2.581 2.107 9.726 1.00 91.00 121 ALA A O 1
ATOM 908 N N . ALA A 1 122 ? -3.981 1.974 7.968 1.00 89.94 122 ALA A N 1
ATOM 909 C CA . ALA A 1 122 ? -4.636 3.256 8.160 1.00 89.94 122 ALA A CA 1
ATOM 910 C C . ALA A 1 122 ? -5.925 3.050 8.961 1.00 89.94 122 ALA A C 1
ATOM 912 O O . ALA A 1 122 ? -6.740 2.179 8.636 1.00 89.94 122 ALA A O 1
ATOM 913 N N . LEU A 1 123 ? -6.087 3.862 10.001 1.00 91.81 123 LEU A N 1
ATOM 914 C CA . LEU A 1 123 ? -7.191 3.831 10.958 1.00 91.81 123 LEU A CA 1
ATOM 915 C C . LEU A 1 123 ? -7.693 5.255 11.193 1.00 91.81 123 LEU A C 1
ATOM 917 O O . LEU A 1 123 ? -6.906 6.190 11.053 1.00 91.81 123 LEU A O 1
ATOM 921 N N . ALA A 1 124 ? -8.949 5.424 11.610 1.00 89.62 124 ALA A N 1
ATOM 922 C CA . ALA A 1 124 ? -9.438 6.719 12.081 1.00 89.62 124 ALA A CA 1
ATOM 923 C C . ALA A 1 124 ? -8.526 7.257 13.198 1.00 89.62 124 ALA A C 1
ATOM 925 O O . ALA A 1 124 ? -8.199 6.548 14.154 1.00 89.62 124 ALA A O 1
ATOM 926 N N . GLY A 1 125 ? -8.090 8.504 13.059 1.00 82.31 125 GLY A N 1
ATOM 927 C CA . GLY A 1 125 ? -7.371 9.218 14.099 1.00 82.31 125 GLY A CA 1
ATOM 928 C C . GLY A 1 125 ? -8.312 9.509 15.257 1.00 82.31 125 GLY A C 1
ATOM 929 O O . GLY A 1 125 ? -9.435 9.964 15.057 1.00 82.31 125 GLY A O 1
ATOM 930 N N . VAL A 1 126 ? -7.856 9.250 16.478 1.00 69.25 126 VAL A N 1
ATOM 931 C CA . VAL A 1 126 ? -8.578 9.709 17.662 1.00 69.25 126 VAL A CA 1
ATOM 932 C C . VAL A 1 126 ? -8.431 11.226 17.683 1.00 69.25 126 VAL A C 1
ATOM 934 O O . VAL A 1 126 ? -7.307 11.720 17.797 1.00 69.25 126 VAL A O 1
ATOM 937 N N . GLU A 1 127 ? -9.530 11.968 17.534 1.00 58.69 127 GLU A N 1
ATOM 938 C CA . GLU A 1 127 ? -9.519 13.403 17.808 1.00 58.69 127 GLU A CA 1
ATOM 939 C C . GLU A 1 127 ? -8.953 13.571 19.215 1.00 58.69 127 GLU A C 1
ATOM 941 O O . GLU A 1 127 ? -9.455 12.990 20.184 1.00 58.69 127 GLU A O 1
ATOM 946 N N . GLN A 1 128 ? -7.838 14.287 19.321 1.00 48.06 128 GLN A N 1
ATOM 947 C CA . GLN A 1 128 ? -7.217 14.577 20.596 1.00 48.06 128 GLN A CA 1
ATOM 948 C C . GLN A 1 128 ? -8.134 15.577 21.295 1.00 48.06 128 GLN A C 1
ATOM 950 O O . GLN A 1 128 ? -7.937 16.782 21.185 1.00 48.06 128 GLN A O 1
ATOM 955 N N . SER A 1 129 ? -9.190 15.060 21.932 1.00 43.66 129 SER A N 1
ATOM 956 C CA . SER A 1 129 ? -10.100 15.824 22.772 1.00 43.66 129 SER A CA 1
ATOM 957 C C . SER A 1 129 ? -9.244 16.648 23.715 1.00 43.66 129 SER A C 1
ATOM 959 O O . SER A 1 129 ? -8.528 16.090 24.549 1.00 43.66 129 SER A O 1
ATOM 961 N N . ASP A 1 130 ? -9.305 17.955 23.495 1.00 46.31 130 ASP A N 1
ATOM 962 C CA . ASP A 1 130 ? -8.837 19.053 24.322 1.00 46.31 130 ASP A CA 1
ATOM 963 C C . ASP A 1 130 ? -8.488 18.607 25.754 1.00 46.31 130 ASP A C 1
ATOM 965 O O . ASP A 1 130 ? -9.345 18.507 26.634 1.00 46.31 130 ASP A O 1
ATOM 969 N N . ARG A 1 131 ? -7.207 18.288 25.990 1.00 47.97 131 ARG A N 1
ATOM 970 C CA . ARG A 1 131 ? -6.648 18.346 27.342 1.00 47.97 131 ARG A CA 1
ATOM 971 C C . ARG A 1 131 ? -6.351 19.813 27.618 1.00 47.97 131 ARG A C 1
ATOM 973 O O . ARG A 1 131 ? -5.209 20.250 27.483 1.00 47.97 131 ARG A O 1
ATOM 980 N N . SER A 1 132 ? -7.385 20.550 28.002 1.00 39.53 132 SER A N 1
ATOM 981 C CA . SER A 1 132 ? -7.195 21.781 28.759 1.00 39.53 132 SER A CA 1
ATOM 982 C C . SER A 1 132 ? -6.758 21.429 30.196 1.00 39.53 132 SER A C 1
ATOM 984 O O . SER A 1 132 ? -7.216 20.410 30.725 1.00 39.53 132 SER A O 1
ATOM 986 N N . PRO A 1 133 ? -5.811 22.192 30.775 1.00 54.94 133 PRO A N 1
ATOM 987 C CA . PRO A 1 133 ? -5.157 21.894 32.053 1.00 54.94 133 PRO A CA 1
ATOM 988 C C . PRO A 1 133 ? -6.053 22.055 33.286 1.00 54.94 133 PRO A C 1
ATOM 990 O O . PRO A 1 133 ? -7.020 22.849 33.232 1.00 54.94 133 PRO A O 1
#

Radius of gyration: 18.42 Å; chains: 1; bounding box: 38×42×60 Å

Foldseek 3Di:
DQPVLCPPDDDDDLDDDDDLVRVLVCQLVQSDKDKDAPVCCVVSPDPFKDKAFDDSGFFDKDFDKDFPVPDDPVNVVVLVVVVVVCVVVVQPPQDQDDDDPPDDPRIDGGSGMTGGPGMIMIHGDDPPPDPDD

pLDDT: mean 76.59, std 14.54, range [39.53, 93.62]

Secondary structure (DSSP, 8-state):
--STTSTTPPP------SSHHHHHHHHHTTS--EEEEGGGHHHH--TTEEEEEESSSPPPEEE--EEGGG--HHHHHHHHHHHHHHHHTT----BPPPP-TT--TTEEP-S-EEE-S-EEEEEE---------